Protein AF-A0A0H5S6K2-F1 (afdb_monomer_lite)

Sequence (98 aa):
MTCQTKELKLSELITLENQEESLCESCQMFINGINNVIEQAFDWVTQEMDDFCDDHFAYNSTATMTCKAKVDKVVEKIRDFVVLEDTSEMICRKFYLC

pLDDT: mean 88.92, std 10.18, range [51.31, 97.38]

Foldseek 3Di:
DVPVVVVVVVVVVVVVVVQLVVLLVVQLVVVVVVQVVLVVVLVVQLVVQLVVLCVVCPPPVVSSVVSSVVSVVVSVVVCVVPHDPDHSNVVCVVVSSD

Structure (mmCIF, N/CA/C/O backbone):
data_AF-A0A0H5S6K2-F1
#
_entry.id   AF-A0A0H5S6K2-F1
#
loop_
_atom_site.group_PDB
_atom_site.id
_atom_site.type_symbol
_atom_site.label_atom_id
_atom_site.label_alt_id
_atom_site.label_comp_id
_atom_site.label_asym_id
_atom_site.label_entity_id
_atom_site.label_seq_id
_atom_site.pdbx_PDB_ins_code
_atom_site.Cartn_x
_atom_site.Cartn_y
_atom_site.Cartn_z
_atom_site.occupancy
_atom_site.B_iso_or_equiv
_atom_site.auth_seq_id
_atom_site.auth_comp_id
_atom_site.auth_asym_id
_atom_site.auth_atom_id
_atom_site.pdbx_PDB_model_num
ATOM 1 N N . MET A 1 1 ? -33.449 3.179 50.350 1.00 51.31 1 MET A N 1
ATOM 2 C CA . MET A 1 1 ? -32.652 2.062 49.790 1.00 51.31 1 MET A CA 1
ATOM 3 C C . MET A 1 1 ? -32.487 2.105 48.265 1.00 51.31 1 MET A C 1
ATOM 5 O O . MET A 1 1 ? -31.706 1.327 47.753 1.00 51.31 1 MET A O 1
ATOM 9 N N . THR A 1 2 ? -33.136 3.016 47.530 1.00 59.19 2 THR A N 1
ATOM 10 C CA . THR A 1 2 ? -33.107 3.076 46.051 1.00 59.19 2 THR A CA 1
ATOM 11 C C . THR A 1 2 ? -31.999 3.946 45.440 1.00 59.19 2 THR A C 1
ATOM 13 O O . THR A 1 2 ? -31.797 3.881 44.233 1.00 59.19 2 THR A O 1
ATOM 16 N N . CYS A 1 3 ? -31.295 4.768 46.229 1.00 56.03 3 CYS A N 1
ATOM 17 C CA . CYS A 1 3 ? -30.257 5.685 45.727 1.00 56.03 3 CYS A CA 1
ATOM 18 C C . CYS A 1 3 ? -28.931 4.956 45.455 1.00 56.03 3 CYS A C 1
ATOM 20 O O . CYS A 1 3 ? -28.419 5.008 44.343 1.00 56.03 3 CYS A O 1
ATOM 22 N N . GLN A 1 4 ? -28.462 4.159 46.423 1.00 61.03 4 GLN A N 1
ATOM 23 C CA . GLN A 1 4 ? -27.229 3.367 46.297 1.00 61.03 4 GLN A CA 1
ATOM 24 C C . GLN A 1 4 ? -27.288 2.355 45.143 1.00 61.03 4 GLN A C 1
ATOM 26 O O . GLN A 1 4 ? -26.304 2.148 44.447 1.00 61.03 4 GLN A O 1
ATOM 31 N N . THR A 1 5 ? -28.454 1.754 44.880 1.00 63.97 5 THR A N 1
ATOM 32 C CA . THR A 1 5 ? -28.627 0.795 43.774 1.00 63.97 5 THR A CA 1
ATOM 33 C C . THR A 1 5 ? -28.621 1.461 42.396 1.00 63.97 5 THR A C 1
ATOM 35 O O . THR A 1 5 ? -28.352 0.789 41.406 1.00 63.97 5 THR A O 1
ATOM 38 N N . LYS A 1 6 ? -28.948 2.758 42.304 1.00 66.25 6 LYS A N 1
ATOM 39 C CA . LYS A 1 6 ? -28.885 3.523 41.048 1.00 66.25 6 LYS A CA 1
ATOM 40 C C . LYS A 1 6 ? -27.458 3.967 40.737 1.00 66.25 6 LYS A C 1
ATOM 42 O O . LYS A 1 6 ? -27.056 3.881 39.585 1.00 66.25 6 LYS A O 1
ATOM 47 N N . GLU A 1 7 ? -26.705 4.379 41.754 1.00 64.69 7 GLU A N 1
ATOM 48 C CA . GLU A 1 7 ? -25.283 4.723 41.615 1.00 64.69 7 GLU A CA 1
ATOM 49 C C . GLU A 1 7 ? -24.445 3.508 41.198 1.00 64.69 7 GLU A C 1
ATOM 51 O O . GLU A 1 7 ? -23.647 3.621 40.274 1.00 64.69 7 GLU A O 1
ATOM 56 N N . LEU A 1 8 ? -24.698 2.332 41.789 1.00 66.31 8 LEU A N 1
ATOM 57 C CA . LEU A 1 8 ? -24.000 1.087 41.433 1.00 66.31 8 LEU A CA 1
ATOM 58 C C . LEU A 1 8 ? -24.233 0.690 39.965 1.00 66.31 8 LEU A C 1
ATOM 60 O O . LEU A 1 8 ? -23.288 0.403 39.235 1.00 66.31 8 LEU A O 1
ATOM 64 N N . LYS A 1 9 ? -25.488 0.774 39.502 1.00 78.00 9 LYS A N 1
ATOM 65 C CA . LYS A 1 9 ? -25.845 0.505 38.099 1.00 78.00 9 LYS A CA 1
ATOM 66 C C . LYS A 1 9 ? -25.229 1.510 37.128 1.00 78.00 9 LYS A C 1
ATOM 68 O O . LYS A 1 9 ? -24.883 1.140 36.013 1.00 78.00 9 LYS A O 1
ATOM 73 N N . LEU A 1 10 ? -25.096 2.772 37.537 1.00 75.38 10 LEU A N 1
ATOM 74 C CA . LEU A 1 10 ? -24.468 3.803 36.715 1.00 75.38 10 LEU A CA 1
ATOM 75 C C . LEU A 1 10 ? -22.955 3.577 36.590 1.00 75.38 10 LEU A C 1
ATOM 77 O O . LEU A 1 10 ? -22.427 3.673 35.490 1.00 75.38 10 LEU A O 1
ATOM 81 N N . SER A 1 11 ? -22.261 3.225 37.678 1.00 78.06 11 SER A N 1
ATOM 82 C CA . SER A 1 11 ? -20.824 2.916 37.616 1.00 78.06 11 SER A CA 1
ATOM 83 C C . SER A 1 11 ? -20.509 1.684 36.764 1.00 78.06 11 SER A C 1
ATOM 85 O O . SER A 1 11 ? -19.496 1.664 36.068 1.00 78.06 11 SER A O 1
ATOM 87 N N . GLU A 1 12 ? -21.380 0.672 36.785 1.00 80.31 12 GLU A N 1
ATOM 88 C CA . GLU A 1 12 ? -21.251 -0.515 35.932 1.00 80.31 12 GLU A CA 1
ATOM 89 C C . GLU A 1 12 ? -21.443 -0.158 34.452 1.00 80.31 12 GLU A C 1
ATOM 91 O O . GLU A 1 12 ? -20.644 -0.581 33.623 1.00 80.31 12 GLU A O 1
ATOM 96 N N . LEU A 1 13 ? -22.441 0.677 34.131 1.00 75.94 13 LEU A N 1
ATOM 97 C CA . LEU A 1 13 ? -22.676 1.173 32.770 1.00 75.94 13 LEU A CA 1
ATOM 98 C C . LEU A 1 13 ? -21.477 1.959 32.227 1.00 75.94 13 LEU A C 1
ATOM 100 O O . LEU A 1 13 ? -21.009 1.644 31.142 1.00 75.94 13 LEU A O 1
ATOM 104 N N . ILE A 1 14 ? -20.932 2.904 33.001 1.00 81.31 14 ILE A N 1
ATOM 105 C CA . ILE A 1 14 ? -19.743 3.681 32.599 1.00 81.31 14 ILE A CA 1
ATOM 106 C C . ILE A 1 14 ? -18.537 2.759 32.371 1.00 81.31 14 ILE A C 1
ATOM 108 O O . ILE A 1 14 ? -17.749 2.963 31.454 1.00 81.31 14 ILE A O 1
ATOM 112 N N . THR A 1 15 ? -18.373 1.732 33.210 1.00 81.56 15 THR A N 1
ATOM 113 C CA . THR A 1 15 ? -17.264 0.777 33.063 1.00 81.56 15 THR A CA 1
ATOM 114 C C . THR A 1 15 ? -17.385 -0.029 31.772 1.00 81.56 15 THR A C 1
ATOM 116 O O . THR A 1 15 ? -16.376 -0.248 31.107 1.00 81.56 15 THR A O 1
ATOM 119 N N . LEU A 1 16 ? -18.600 -0.451 31.414 1.00 77.62 16 LEU A N 1
ATOM 120 C CA . LEU A 1 16 ? -18.872 -1.164 30.165 1.00 77.62 16 LEU A CA 1
ATOM 121 C C . LEU A 1 16 ? -18.638 -0.269 28.943 1.00 77.62 16 LEU A C 1
ATOM 123 O O . LEU A 1 16 ? -17.980 -0.704 28.005 1.00 77.62 16 LEU A O 1
ATOM 127 N N . GLU A 1 17 ? -19.102 0.981 28.991 1.00 75.81 17 GLU A N 1
ATOM 128 C CA . GLU A 1 17 ? -18.914 1.969 27.918 1.00 75.81 17 GLU A CA 1
ATOM 129 C C . GLU A 1 17 ? -17.417 2.220 27.658 1.00 75.81 17 GLU A C 1
ATOM 131 O O . GLU A 1 17 ? -16.945 2.085 26.533 1.00 75.81 17 GLU A O 1
ATOM 136 N N . ASN A 1 18 ? -16.628 2.436 28.717 1.00 77.19 18 ASN A N 1
ATOM 137 C CA . ASN A 1 18 ? -15.173 2.607 28.607 1.00 77.19 18 ASN A CA 1
ATOM 138 C C . ASN A 1 18 ? -14.457 1.355 28.060 1.00 77.19 18 ASN A C 1
ATOM 140 O O . ASN A 1 18 ? -13.422 1.462 27.400 1.00 77.19 18 ASN A O 1
ATOM 144 N N . GLN A 1 19 ? -14.954 0.154 28.376 1.00 80.00 19 GLN A N 1
ATOM 145 C CA . GLN A 1 19 ? -14.394 -1.093 27.846 1.00 80.00 19 GLN A CA 1
ATOM 146 C C . GLN A 1 19 ? -14.678 -1.241 26.351 1.00 80.00 19 GLN A C 1
ATOM 148 O O . GLN A 1 19 ? -13.787 -1.647 25.609 1.00 80.00 19 GLN A O 1
ATOM 153 N N . GLU A 1 20 ? -15.890 -0.900 25.917 1.00 80.31 20 GLU A N 1
ATOM 154 C CA . GLU A 1 20 ? -16.284 -0.903 24.508 1.00 80.31 20 GLU A CA 1
ATOM 155 C C . GLU A 1 20 ? -15.456 0.110 23.702 1.00 80.31 20 GLU A C 1
ATOM 157 O O . GLU A 1 20 ? -14.863 -0.258 22.688 1.00 80.31 20 GLU A O 1
ATOM 162 N N . GLU A 1 21 ? -15.290 1.337 24.210 1.00 84.94 21 GLU A N 1
ATOM 163 C CA . GLU A 1 21 ? -14.422 2.350 23.591 1.00 84.94 21 GLU A CA 1
ATOM 164 C C . GLU A 1 21 ? -12.967 1.865 23.476 1.00 84.94 21 GLU A C 1
ATOM 166 O O . GLU A 1 21 ? -12.362 1.950 22.406 1.00 84.94 21 GLU A O 1
ATOM 171 N N . SER A 1 22 ? -12.411 1.270 24.536 1.00 90.81 22 SER A N 1
ATOM 172 C CA . SER A 1 22 ? -11.031 0.764 24.529 1.00 90.81 22 SER A CA 1
ATOM 173 C C . SER A 1 22 ? -10.812 -0.395 23.544 1.00 90.81 22 SER A C 1
ATOM 175 O O . SER A 1 22 ? -9.751 -0.489 22.910 1.00 90.81 22 SER A O 1
ATOM 177 N N . LEU A 1 23 ? -11.802 -1.281 23.386 1.00 92.50 23 LEU A N 1
ATOM 178 C CA . LEU A 1 23 ? -11.767 -2.358 22.391 1.00 92.50 23 LEU A CA 1
ATOM 179 C C . LEU A 1 23 ? -11.842 -1.801 20.967 1.00 92.50 23 LEU A C 1
ATOM 181 O O . LEU A 1 23 ? -11.103 -2.271 20.094 1.00 92.50 23 LEU A O 1
ATOM 185 N N . CYS A 1 24 ? -12.661 -0.771 20.760 1.00 93.50 24 CYS A N 1
ATOM 186 C CA . CYS A 1 24 ? -12.796 -0.098 19.476 1.00 93.50 24 CYS A CA 1
ATOM 187 C C . CYS A 1 24 ? -11.480 0.562 19.060 1.00 93.50 24 CYS A C 1
ATOM 189 O O . CYS A 1 24 ? -10.977 0.307 17.962 1.00 93.50 24 CYS A O 1
ATOM 191 N N . GLU A 1 25 ? -10.858 1.323 19.963 1.00 94.88 25 GLU A N 1
ATOM 192 C CA . GLU A 1 25 ? -9.549 1.943 19.739 1.00 94.88 25 GLU A CA 1
ATOM 193 C C . GLU A 1 25 ? -8.464 0.904 19.425 1.00 94.88 25 GLU A C 1
ATOM 195 O O . GLU A 1 25 ? -7.710 1.052 18.460 1.00 94.88 25 GLU A O 1
ATOM 200 N N . SER A 1 26 ? -8.408 -0.179 20.206 1.00 95.50 26 SER A N 1
ATOM 201 C CA . SER A 1 26 ? -7.419 -1.249 20.021 1.00 95.50 26 SER A CA 1
ATOM 202 C C . SER A 1 26 ? -7.588 -1.951 18.675 1.00 95.50 26 SER A C 1
ATOM 204 O O . SER A 1 26 ? -6.605 -2.215 17.978 1.00 95.50 26 SER A O 1
ATOM 206 N N . CYS A 1 27 ? -8.833 -2.225 18.282 1.00 96.56 27 CYS A N 1
ATOM 207 C CA . CYS A 1 27 ? -9.136 -2.810 16.986 1.00 96.56 27 CYS A CA 1
ATOM 208 C C . CYS A 1 27 ? -8.705 -1.880 15.847 1.00 96.56 27 CYS A C 1
ATOM 210 O O . CYS A 1 27 ? -8.004 -2.314 14.930 1.00 96.56 27 CYS A O 1
ATOM 212 N N . GLN A 1 28 ? -9.057 -0.593 15.919 1.00 96.88 28 GLN A N 1
ATOM 213 C CA . GLN A 1 28 ? -8.695 0.360 14.875 1.00 96.88 28 GLN A CA 1
ATOM 214 C C . GLN A 1 28 ? -7.178 0.508 14.756 1.00 96.88 28 GLN A C 1
ATOM 216 O O . GLN A 1 28 ? -6.648 0.493 13.644 1.00 96.88 28 GLN A O 1
ATOM 221 N N . MET A 1 29 ? -6.465 0.581 15.885 1.00 96.44 29 MET A N 1
ATOM 222 C CA . MET A 1 29 ? -5.001 0.606 15.910 1.00 96.44 29 MET A CA 1
ATOM 223 C C . MET A 1 29 ? -4.409 -0.630 15.223 1.00 96.44 29 MET A C 1
ATOM 225 O O . MET A 1 29 ? -3.481 -0.497 14.425 1.00 96.44 29 MET A O 1
ATOM 229 N N . PHE A 1 30 ? -4.956 -1.818 15.486 1.00 95.69 30 PHE A N 1
ATOM 230 C CA . PHE A 1 30 ? -4.493 -3.056 14.864 1.00 95.69 30 PHE A CA 1
ATOM 231 C C . PHE A 1 30 ? -4.725 -3.074 13.346 1.00 95.69 30 PHE A C 1
ATOM 233 O O . PHE A 1 30 ? -3.796 -3.365 12.591 1.00 95.69 30 PHE A O 1
ATOM 240 N N . ILE A 1 31 ? -5.925 -2.706 12.881 1.00 95.88 31 ILE A N 1
ATOM 241 C CA . ILE A 1 31 ? -6.245 -2.655 11.445 1.00 95.88 31 ILE A CA 1
ATOM 242 C C . ILE A 1 31 ? -5.402 -1.597 10.722 1.00 95.88 31 ILE A C 1
ATOM 244 O O . ILE A 1 31 ? -4.851 -1.872 9.656 1.00 95.88 31 ILE A O 1
ATOM 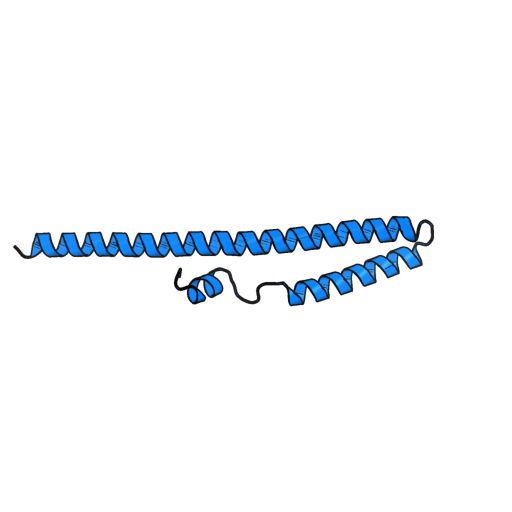248 N N . ASN A 1 32 ? -5.224 -0.418 11.321 1.00 95.25 32 ASN A N 1
ATOM 249 C CA . ASN A 1 32 ? -4.335 0.613 10.783 1.00 95.25 32 ASN A CA 1
ATOM 250 C C . ASN A 1 32 ? -2.880 0.116 10.709 1.00 95.25 32 ASN A C 1
ATOM 252 O O . ASN A 1 32 ? -2.179 0.400 9.740 1.00 95.25 32 ASN A O 1
ATOM 256 N N . GLY A 1 33 ? -2.435 -0.662 11.701 1.00 95.19 33 GLY A N 1
ATOM 257 C CA . GLY A 1 33 ? -1.126 -1.312 11.690 1.00 95.19 33 GLY A CA 1
ATOM 258 C C . GLY A 1 33 ? -0.958 -2.285 10.522 1.00 95.19 33 GLY A C 1
ATOM 259 O O . GLY A 1 33 ? 0.068 -2.247 9.847 1.00 95.19 33 GLY A O 1
ATOM 260 N N . ILE A 1 34 ? -1.972 -3.109 10.239 1.00 94.12 34 ILE A N 1
ATOM 261 C CA . ILE A 1 34 ? -1.976 -4.012 9.077 1.00 94.12 34 ILE A CA 1
ATOM 262 C C . ILE A 1 34 ? -1.876 -3.218 7.771 1.00 94.12 34 ILE A C 1
ATOM 264 O O . ILE A 1 34 ? -1.027 -3.540 6.942 1.00 94.12 34 ILE A O 1
ATOM 268 N N . ASN A 1 35 ? -2.685 -2.167 7.606 1.00 92.62 35 ASN A N 1
ATOM 269 C CA . ASN A 1 35 ? -2.641 -1.315 6.413 1.00 92.62 35 ASN A CA 1
ATOM 270 C C . ASN A 1 35 ? -1.250 -0.713 6.192 1.00 92.62 35 ASN A C 1
ATOM 272 O O . ASN A 1 35 ? -0.709 -0.809 5.096 1.00 92.62 35 ASN A O 1
ATOM 276 N N . ASN A 1 36 ? -0.630 -0.185 7.247 1.00 93.62 36 ASN A N 1
ATOM 277 C CA . ASN A 1 36 ? 0.716 0.378 7.168 1.00 93.62 36 ASN A CA 1
ATOM 278 C C . ASN A 1 36 ? 1.771 -0.676 6.771 1.00 93.62 36 ASN A C 1
ATOM 280 O O . ASN A 1 36 ? 2.669 -0.394 5.983 1.00 93.62 36 ASN A O 1
ATOM 284 N N . VAL A 1 37 ? 1.668 -1.910 7.279 1.00 94.38 37 VAL A N 1
ATOM 285 C CA . VAL A 1 37 ? 2.570 -3.006 6.874 1.00 94.38 37 VAL A CA 1
ATOM 286 C C . VAL A 1 37 ? 2.378 -3.370 5.400 1.00 94.38 37 VAL A C 1
ATOM 288 O O . VAL A 1 37 ? 3.361 -3.606 4.700 1.00 94.38 37 VAL A O 1
ATOM 291 N N . ILE A 1 38 ? 1.133 -3.399 4.917 1.00 92.75 38 ILE A N 1
ATOM 292 C CA . ILE A 1 38 ? 0.821 -3.643 3.503 1.00 92.75 38 ILE A CA 1
ATOM 293 C C . ILE A 1 38 ? 1.434 -2.543 2.624 1.00 92.75 38 ILE A C 1
ATOM 295 O O . ILE A 1 38 ? 2.091 -2.854 1.632 1.00 92.75 38 ILE A O 1
ATOM 299 N N . GLU A 1 39 ? 1.267 -1.273 2.998 1.00 92.25 39 GLU A N 1
ATOM 300 C CA . GLU A 1 39 ? 1.851 -0.132 2.281 1.00 92.25 39 GLU A CA 1
ATOM 301 C C . GLU A 1 39 ? 3.379 -0.229 2.213 1.00 92.25 39 GLU A C 1
ATOM 303 O O . GLU A 1 39 ? 3.947 -0.196 1.122 1.00 92.25 39 GLU A O 1
ATOM 308 N N . GLN A 1 40 ? 4.040 -0.473 3.349 1.00 94.81 40 GLN A N 1
ATOM 309 C CA . GLN A 1 40 ? 5.496 -0.646 3.405 1.00 94.81 40 GLN A CA 1
ATOM 310 C C . GLN A 1 40 ? 5.989 -1.815 2.547 1.00 94.81 40 GLN A C 1
ATOM 312 O O . GLN A 1 40 ? 7.042 -1.715 1.918 1.00 94.81 40 GLN A O 1
ATOM 317 N N . ALA A 1 41 ? 5.243 -2.922 2.499 1.00 94.31 41 ALA A N 1
ATOM 318 C CA . ALA A 1 41 ? 5.593 -4.055 1.652 1.00 94.31 41 ALA A CA 1
ATOM 319 C C . ALA A 1 41 ? 5.536 -3.684 0.162 1.00 94.31 41 ALA A C 1
ATOM 321 O O . ALA A 1 41 ? 6.427 -4.068 -0.595 1.00 94.31 41 ALA A O 1
ATOM 322 N N . PHE A 1 42 ? 4.526 -2.919 -0.262 1.00 94.38 42 PHE A N 1
ATOM 323 C CA . PHE A 1 42 ? 4.438 -2.447 -1.644 1.00 94.38 42 PHE A CA 1
ATOM 324 C C . PHE A 1 42 ? 5.543 -1.459 -2.003 1.00 94.38 42 PHE A C 1
ATOM 326 O O . PHE A 1 42 ? 6.099 -1.551 -3.098 1.00 94.38 42 PHE A O 1
ATOM 333 N N . ASP A 1 43 ? 5.874 -0.543 -1.099 1.00 93.25 43 ASP A N 1
ATOM 334 C CA . ASP A 1 43 ? 6.947 0.424 -1.326 1.00 93.25 43 ASP A CA 1
ATOM 335 C C . ASP A 1 43 ? 8.303 -0.289 -1.445 1.00 93.25 43 ASP A C 1
ATOM 337 O O . ASP A 1 43 ? 9.057 -0.024 -2.382 1.00 93.25 43 ASP A O 1
ATOM 341 N N . TRP A 1 44 ? 8.567 -1.280 -0.582 1.00 95.12 44 TRP A N 1
ATOM 342 C CA . TRP A 1 44 ? 9.762 -2.121 -0.680 1.00 95.12 44 TRP A CA 1
ATOM 343 C C . TRP A 1 44 ? 9.827 -2.893 -2.007 1.00 95.12 44 TRP A C 1
ATOM 345 O O . TRP A 1 44 ? 10.843 -2.838 -2.693 1.00 95.12 44 TRP A O 1
ATOM 355 N N . VAL A 1 45 ? 8.741 -3.563 -2.419 1.00 94.25 45 VAL A N 1
ATOM 356 C CA . VAL A 1 45 ? 8.706 -4.299 -3.700 1.00 94.25 45 VAL A CA 1
ATOM 357 C C . VAL A 1 45 ? 8.941 -3.371 -4.892 1.00 94.25 45 VAL A C 1
ATOM 359 O O . VAL A 1 45 ? 9.627 -3.759 -5.837 1.00 94.25 45 VAL A O 1
ATOM 362 N N . THR A 1 46 ? 8.379 -2.162 -4.862 1.00 95.00 46 THR A N 1
ATOM 363 C CA . THR A 1 46 ? 8.576 -1.168 -5.928 1.00 95.00 46 THR A CA 1
ATOM 364 C C . THR A 1 46 ? 10.047 -0.797 -6.041 1.00 95.00 46 THR A C 1
ATOM 366 O O . THR A 1 46 ? 10.597 -0.833 -7.137 1.00 95.00 46 THR A O 1
ATOM 369 N N . GLN A 1 47 ? 10.700 -0.530 -4.908 1.00 96.00 47 GLN A N 1
ATOM 370 C CA . GLN A 1 47 ? 12.116 -0.189 -4.871 1.00 96.00 47 GLN A CA 1
ATOM 371 C C . GLN A 1 47 ? 13.010 -1.329 -5.384 1.00 96.00 47 GLN A C 1
ATOM 373 O O . GLN A 1 47 ? 13.854 -1.098 -6.244 1.00 96.00 47 GLN A O 1
ATOM 378 N N . GLU A 1 48 ? 12.796 -2.565 -4.926 1.00 96.81 48 GLU A N 1
ATOM 379 C CA . GLU A 1 48 ? 13.573 -3.727 -5.394 1.00 96.81 48 GLU A CA 1
ATOM 380 C C . GLU A 1 48 ? 13.431 -3.942 -6.907 1.00 96.81 48 GLU A C 1
ATOM 382 O O . GLU A 1 48 ? 14.379 -4.315 -7.601 1.00 96.81 48 GLU A O 1
ATOM 387 N N . MET A 1 49 ? 12.232 -3.707 -7.440 1.00 95.88 49 MET A N 1
ATOM 388 C CA . MET A 1 49 ? 11.974 -3.833 -8.869 1.00 95.88 49 MET A CA 1
ATOM 389 C C . MET A 1 49 ? 12.559 -2.670 -9.674 1.00 95.88 49 MET A C 1
ATOM 391 O O . MET A 1 49 ? 13.007 -2.882 -10.803 1.00 95.88 49 MET A O 1
ATOM 395 N N . ASP A 1 50 ? 12.587 -1.465 -9.110 1.00 94.31 50 ASP A N 1
ATOM 396 C CA . ASP A 1 50 ? 13.267 -0.316 -9.701 1.00 94.31 50 ASP A CA 1
ATOM 397 C C . ASP A 1 50 ? 14.774 -0.561 -9.815 1.00 94.31 50 ASP A C 1
ATOM 399 O O . ASP A 1 50 ? 15.336 -0.360 -10.898 1.00 94.31 50 ASP A O 1
ATOM 403 N N . ASP A 1 51 ? 15.393 -1.062 -8.744 1.00 96.00 51 ASP A N 1
ATOM 404 C CA . ASP A 1 51 ? 16.808 -1.439 -8.711 1.00 96.00 51 ASP A CA 1
ATOM 405 C C . ASP A 1 51 ? 17.090 -2.557 -9.729 1.00 96.00 51 ASP A C 1
ATOM 407 O O . ASP A 1 51 ? 18.017 -2.464 -10.538 1.00 96.00 51 ASP A O 1
ATOM 411 N N . PHE A 1 52 ? 16.217 -3.5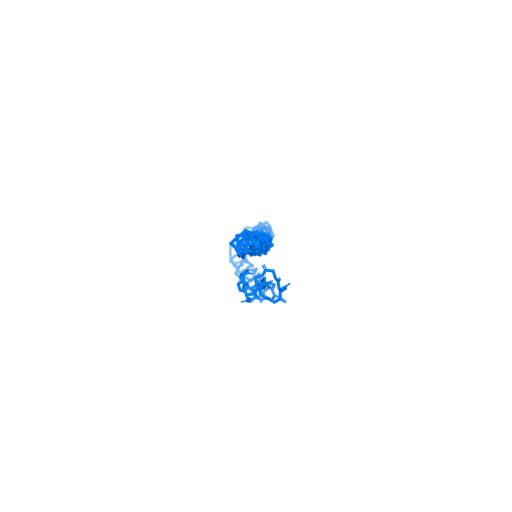70 -9.801 1.00 96.00 52 PHE A N 1
ATOM 412 C CA . PHE A 1 52 ? 16.290 -4.609 -10.829 1.00 96.00 52 PHE A CA 1
ATOM 413 C C . PHE A 1 52 ? 16.235 -4.034 -12.254 1.00 96.00 52 PHE A C 1
ATOM 415 O O . PHE A 1 52 ? 16.998 -4.460 -13.125 1.00 96.00 52 PHE A O 1
ATOM 422 N N . CYS A 1 53 ? 15.338 -3.080 -12.525 1.00 96.69 53 CYS A N 1
ATOM 423 C CA . CYS A 1 53 ? 15.221 -2.452 -13.841 1.00 96.69 53 CYS A CA 1
ATOM 424 C C . CYS A 1 53 ? 16.472 -1.638 -14.210 1.00 96.69 53 CYS A C 1
ATOM 426 O O . CYS A 1 53 ? 16.861 -1.628 -15.385 1.00 96.69 53 CYS A O 1
ATOM 428 N N . ASP A 1 54 ? 17.081 -0.951 -13.241 1.00 95.44 54 ASP A N 1
ATOM 429 C CA . ASP A 1 54 ? 18.316 -0.188 -13.441 1.00 95.44 54 ASP A CA 1
ATOM 430 C C . ASP A 1 54 ? 19.499 -1.115 -13.751 1.00 95.44 54 ASP A C 1
ATOM 432 O O . ASP A 1 54 ? 20.211 -0.892 -14.737 1.00 95.44 54 ASP A O 1
ATOM 436 N N . ASP A 1 55 ? 19.654 -2.196 -12.987 1.00 95.75 55 ASP A N 1
ATOM 437 C CA . ASP A 1 55 ? 20.748 -3.155 -13.152 1.00 95.75 55 ASP A CA 1
ATOM 438 C C . ASP A 1 55 ? 20.612 -3.986 -14.434 1.00 95.75 55 ASP A C 1
ATOM 440 O O . ASP A 1 55 ? 21.574 -4.166 -15.188 1.00 95.75 55 ASP A O 1
ATOM 444 N N . HIS A 1 56 ? 19.411 -4.495 -14.720 1.00 95.56 56 HIS A N 1
ATOM 445 C CA . HIS A 1 56 ? 19.190 -5.415 -15.837 1.00 95.56 56 HIS A CA 1
ATOM 446 C C . HIS A 1 56 ? 19.298 -4.728 -17.203 1.00 95.56 56 HIS A C 1
ATOM 448 O O . HIS A 1 56 ? 19.760 -5.329 -18.175 1.00 95.56 56 HIS A O 1
ATOM 454 N N . PHE A 1 57 ? 18.872 -3.466 -17.284 1.00 95.25 57 PHE A N 1
ATOM 455 C CA . PHE A 1 57 ? 18.900 -2.670 -18.511 1.00 95.25 57 PHE A CA 1
ATOM 456 C C . PHE A 1 57 ? 19.974 -1.584 -18.479 1.00 95.25 57 PHE A C 1
ATOM 458 O O . PHE A 1 57 ? 19.851 -0.580 -19.188 1.00 95.25 57 PHE A O 1
ATOM 465 N N . ALA A 1 58 ? 21.039 -1.793 -17.698 1.00 84.50 58 ALA A N 1
ATOM 466 C CA . ALA A 1 58 ? 22.167 -0.880 -17.616 1.00 84.50 58 ALA A CA 1
ATOM 467 C C . ALA A 1 58 ? 22.603 -0.425 -19.023 1.00 84.50 58 ALA A C 1
ATOM 469 O O . ALA A 1 58 ? 22.764 -1.229 -19.945 1.00 84.50 58 ALA A O 1
ATOM 470 N N . TYR A 1 59 ? 22.759 0.892 -19.193 1.00 89.56 59 TYR A N 1
ATOM 471 C CA . TYR A 1 59 ? 23.103 1.562 -20.459 1.00 89.56 59 TYR A CA 1
ATOM 472 C C . TYR A 1 59 ? 22.004 1.611 -21.541 1.00 89.56 59 TYR A C 1
ATOM 474 O O . TYR A 1 59 ? 22.241 2.168 -22.615 1.00 89.56 59 TYR A O 1
ATOM 482 N N . ASN A 1 60 ? 20.789 1.122 -21.272 1.00 94.75 60 ASN A N 1
ATOM 483 C CA . ASN A 1 60 ? 19.618 1.269 -22.141 1.00 94.75 60 ASN A CA 1
ATOM 484 C C . ASN A 1 60 ? 18.478 1.999 -21.413 1.00 94.75 60 ASN A C 1
ATOM 486 O O . ASN A 1 60 ? 17.512 1.395 -20.947 1.00 94.75 60 ASN A O 1
ATOM 490 N N . SER A 1 61 ? 18.569 3.331 -21.375 1.00 92.50 61 SER A N 1
ATOM 491 C CA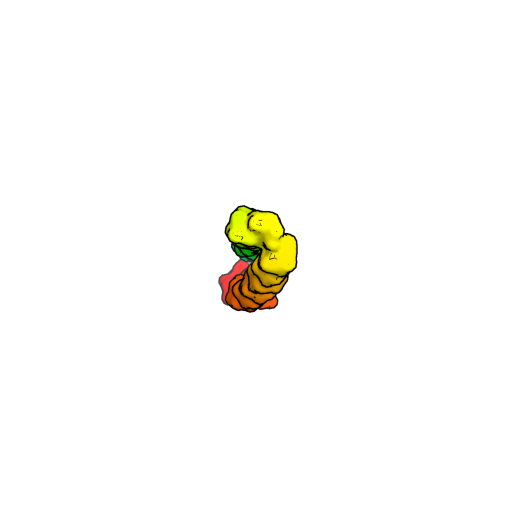 . SER A 1 61 ? 17.623 4.186 -20.646 1.00 92.50 61 SER A CA 1
ATOM 492 C C . SER A 1 61 ? 16.166 4.007 -21.082 1.00 92.50 61 SER A C 1
ATOM 494 O O . SER A 1 61 ? 15.262 4.066 -20.251 1.00 92.50 61 SER A O 1
ATO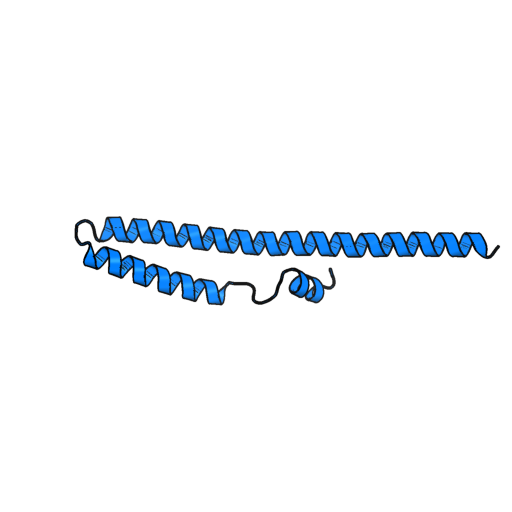M 496 N N . THR A 1 62 ? 15.907 3.750 -22.368 1.00 95.69 62 THR A N 1
ATOM 497 C CA . THR A 1 62 ? 14.546 3.489 -22.859 1.00 95.69 62 THR A CA 1
ATOM 498 C C . THR A 1 62 ? 13.981 2.187 -22.292 1.00 95.69 62 THR A C 1
ATOM 500 O O . THR A 1 62 ? 12.814 2.151 -21.891 1.00 95.69 62 THR A O 1
ATOM 503 N N . ALA A 1 63 ? 14.790 1.126 -22.234 1.00 95.62 63 ALA A N 1
ATOM 504 C CA . ALA A 1 63 ? 14.370 -0.146 -21.658 1.00 95.62 63 ALA A CA 1
ATOM 505 C C . ALA A 1 63 ? 14.166 -0.041 -20.139 1.00 95.62 63 ALA A C 1
ATOM 507 O O . ALA A 1 63 ? 13.128 -0.491 -19.656 1.00 95.62 63 ALA A O 1
ATOM 508 N N . THR A 1 64 ? 15.063 0.641 -19.418 1.00 96.62 64 THR A N 1
ATOM 509 C CA . THR A 1 64 ? 14.912 0.933 -17.982 1.00 96.62 64 THR A CA 1
ATOM 510 C C . THR A 1 64 ? 13.605 1.671 -17.691 1.00 96.62 64 THR A C 1
ATOM 512 O O . THR A 1 64 ? 12.790 1.184 -16.913 1.00 96.62 64 THR A O 1
ATOM 515 N N . MET A 1 65 ? 13.333 2.791 -18.376 1.00 95.56 65 MET A N 1
ATOM 516 C CA . MET A 1 65 ? 12.085 3.548 -18.178 1.00 95.56 65 MET A CA 1
ATOM 517 C C . MET A 1 65 ? 10.840 2.708 -18.485 1.00 95.56 65 MET A C 1
ATOM 519 O O . MET A 1 65 ? 9.837 2.792 -17.783 1.00 95.56 65 MET A O 1
ATOM 523 N N . THR A 1 66 ? 10.899 1.875 -19.529 1.00 97.38 66 THR A N 1
ATOM 524 C CA . THR A 1 66 ? 9.785 0.985 -19.888 1.00 97.38 66 THR A CA 1
ATOM 525 C C . THR A 1 66 ? 9.570 -0.106 -18.839 1.00 97.38 66 THR A C 1
ATOM 527 O O . THR A 1 66 ? 8.429 -0.488 -18.589 1.00 97.38 66 THR A O 1
ATOM 530 N N . CYS A 1 67 ? 10.648 -0.625 -18.249 1.00 97.12 67 CYS A N 1
ATOM 531 C CA . CYS A 1 67 ? 10.605 -1.605 -17.168 1.00 97.12 67 CYS A CA 1
ATOM 532 C C . CYS A 1 67 ? 9.930 -1.006 -15.930 1.00 97.12 67 CYS A C 1
ATOM 534 O O . CYS A 1 67 ? 8.896 -1.526 -15.513 1.00 97.12 67 CYS A O 1
ATOM 536 N N . LYS A 1 68 ? 10.417 0.146 -15.451 1.00 96.44 68 LYS A N 1
ATOM 537 C CA . LYS A 1 68 ? 9.861 0.857 -14.288 1.00 96.44 68 LYS A CA 1
ATOM 538 C C . LYS A 1 68 ? 8.379 1.189 -14.466 1.00 96.44 68 LYS A C 1
ATOM 540 O O . LYS A 1 68 ? 7.544 0.763 -13.683 1.00 96.44 68 LYS A O 1
ATOM 545 N N . ALA A 1 69 ? 8.003 1.747 -15.619 1.00 96.56 69 ALA A N 1
ATOM 546 C CA . ALA A 1 69 ? 6.597 2.034 -15.920 1.00 96.56 69 ALA A CA 1
ATOM 547 C C . ALA A 1 69 ? 5.689 0.785 -15.974 1.00 96.56 69 ALA A C 1
ATOM 549 O O . ALA A 1 69 ? 4.468 0.892 -15.835 1.00 96.56 69 ALA A O 1
ATOM 550 N N . LYS A 1 70 ? 6.242 -0.405 -16.250 1.00 95.88 70 LYS A N 1
ATOM 551 C CA . LYS A 1 70 ? 5.491 -1.668 -16.168 1.00 95.88 70 LYS A CA 1
ATOM 552 C C . LYS A 1 70 ? 5.407 -2.175 -14.734 1.00 95.88 70 LYS A C 1
ATOM 554 O O . LYS A 1 70 ? 4.343 -2.667 -14.369 1.00 95.88 70 LYS A O 1
ATOM 559 N N . VAL A 1 71 ? 6.490 -2.064 -13.966 1.00 95.38 71 VAL A N 1
ATOM 560 C CA . VAL A 1 71 ? 6.528 -2.374 -12.532 1.00 95.38 71 VAL A CA 1
ATOM 561 C C . VAL A 1 71 ? 5.475 -1.548 -11.807 1.00 95.38 71 VAL A C 1
ATOM 563 O O . VAL A 1 71 ? 4.586 -2.147 -11.210 1.00 95.38 71 VAL A O 1
ATOM 566 N N . ASP A 1 72 ? 5.476 -0.224 -11.983 1.00 94.12 72 ASP A N 1
ATOM 567 C CA . ASP A 1 72 ? 4.507 0.694 -11.367 1.00 94.12 72 ASP A CA 1
ATOM 568 C C . ASP A 1 72 ? 3.065 0.235 -11.607 1.00 94.12 72 ASP A C 1
ATOM 570 O O . ASP A 1 72 ? 2.286 0.059 -10.675 1.00 94.12 72 ASP A O 1
ATOM 574 N N . LYS A 1 73 ? 2.722 -0.063 -12.867 1.00 95.12 73 LYS A N 1
ATOM 575 C CA . LYS A 1 73 ? 1.375 -0.524 -13.247 1.00 95.12 73 LYS A CA 1
ATOM 576 C C . LYS A 1 73 ? 1.003 -1.880 -12.660 1.00 95.12 73 LYS A C 1
ATOM 578 O O . LYS A 1 73 ? -0.179 -2.163 -12.474 1.00 95.12 73 LYS A O 1
ATOM 583 N N . VAL A 1 74 ? 1.971 -2.775 -12.489 1.00 94.38 74 VAL A N 1
ATOM 584 C CA . VAL A 1 74 ? 1.722 -4.097 -11.905 1.00 94.38 74 VAL A CA 1
ATOM 585 C C . VAL A 1 74 ? 1.556 -3.968 -10.398 1.00 94.38 74 VAL A C 1
ATOM 587 O O . VAL A 1 74 ? 0.608 -4.535 -9.865 1.00 94.38 74 VAL A O 1
ATOM 590 N N . VAL A 1 75 ? 2.418 -3.198 -9.732 1.00 92.88 75 VAL A N 1
ATOM 591 C CA . VAL A 1 75 ? 2.316 -2.924 -8.296 1.00 92.88 75 VAL A CA 1
ATOM 592 C C . VAL A 1 75 ? 0.994 -2.236 -7.975 1.00 92.88 75 VAL A C 1
ATOM 594 O O . VAL A 1 75 ? 0.297 -2.700 -7.082 1.00 92.88 75 VAL A O 1
ATOM 597 N N . GLU A 1 76 ? 0.604 -1.211 -8.737 1.00 92.25 76 GLU A N 1
ATOM 598 C CA . GLU A 1 76 ? -0.689 -0.525 -8.599 1.00 92.25 76 GLU A CA 1
ATOM 599 C C . GLU A 1 76 ? -1.855 -1.520 -8.672 1.00 92.25 76 GLU A C 1
ATOM 601 O O . GLU A 1 76 ? -2.668 -1.599 -7.755 1.00 92.25 76 GLU A O 1
ATOM 606 N N . LYS A 1 77 ? -1.876 -2.384 -9.694 1.00 92.81 77 LYS A N 1
ATOM 607 C CA . LYS A 1 77 ? -2.918 -3.413 -9.821 1.00 92.81 77 LYS A CA 1
ATOM 608 C C . LYS A 1 77 ? -2.932 -4.405 -8.668 1.00 92.81 77 LYS A C 1
ATOM 610 O O . LYS A 1 77 ? -4.003 -4.841 -8.268 1.00 92.81 77 LYS A O 1
ATOM 615 N N . ILE A 1 78 ? -1.768 -4.830 -8.178 1.00 91.44 78 ILE A N 1
ATOM 616 C CA . ILE A 1 78 ? -1.699 -5.753 -7.038 1.00 91.44 78 ILE A CA 1
ATOM 617 C C . ILE A 1 78 ? -2.168 -5.041 -5.766 1.00 91.44 78 ILE A C 1
ATOM 619 O O . ILE A 1 78 ? -2.879 -5.649 -4.970 1.00 91.44 78 ILE A O 1
ATOM 623 N N . ARG A 1 79 ? -1.833 -3.757 -5.597 1.00 90.75 79 ARG A N 1
ATOM 624 C CA . ARG A 1 79 ? -2.296 -2.927 -4.482 1.00 90.75 79 ARG A CA 1
ATOM 625 C C . ARG A 1 79 ? -3.819 -2.870 -4.441 1.00 90.75 79 ARG A C 1
ATOM 627 O O . ARG A 1 79 ? -4.376 -3.125 -3.379 1.00 90.75 79 ARG A O 1
ATOM 634 N N . ASP A 1 80 ? -4.479 -2.692 -5.582 1.00 89.44 80 ASP A N 1
ATOM 635 C CA . ASP A 1 80 ? -5.946 -2.713 -5.674 1.00 89.44 80 ASP A CA 1
ATOM 636 C C . ASP A 1 80 ? -6.576 -4.040 -5.202 1.00 89.44 80 ASP A C 1
ATOM 638 O O . ASP A 1 80 ? -7.699 -4.042 -4.709 1.00 89.44 80 ASP A O 1
ATOM 642 N N . PHE A 1 81 ? -5.873 -5.176 -5.319 1.00 87.75 81 PHE A N 1
ATOM 643 C CA . PHE A 1 81 ? -6.368 -6.473 -4.829 1.00 87.75 81 PHE A CA 1
ATOM 644 C C . PHE A 1 81 ? -6.176 -6.690 -3.325 1.00 87.75 81 PHE A C 1
ATOM 646 O O . PHE A 1 81 ? -6.812 -7.577 -2.755 1.00 87.75 81 PHE A O 1
ATOM 653 N N . VAL A 1 82 ? -5.249 -5.962 -2.702 1.00 86.88 82 VAL A N 1
ATOM 654 C CA . VAL A 1 82 ? -4.801 -6.214 -1.322 1.00 86.88 82 VAL A CA 1
ATOM 655 C C . VAL A 1 82 ? -5.252 -5.111 -0.367 1.00 86.88 82 VAL A C 1
ATOM 657 O O . VAL A 1 82 ? -5.336 -5.354 0.836 1.00 86.88 82 VAL A O 1
ATOM 660 N N . VAL A 1 83 ? -5.552 -3.911 -0.874 1.00 84.00 83 VAL A N 1
ATOM 661 C CA . VAL A 1 83 ? -6.005 -2.796 -0.041 1.00 84.00 83 VAL A CA 1
ATOM 662 C C . VAL A 1 83 ? -7.311 -3.159 0.668 1.00 84.00 83 VAL A C 1
ATOM 664 O O . VAL A 1 83 ? -8.217 -3.754 0.083 1.00 84.00 83 VAL A O 1
ATOM 667 N N . LEU A 1 84 ? -7.410 -2.809 1.949 1.00 83.69 84 LEU A N 1
ATOM 668 C CA . LEU A 1 84 ? -8.661 -2.956 2.680 1.00 83.69 84 LEU A CA 1
ATOM 669 C C . LEU A 1 84 ? -9.648 -1.898 2.170 1.00 83.69 84 LEU A C 1
ATOM 671 O O . LEU A 1 84 ? -9.393 -0.703 2.295 1.00 83.69 84 LEU A O 1
ATOM 675 N N . GLU A 1 85 ? -10.762 -2.341 1.581 1.00 84.81 85 GLU A N 1
ATOM 676 C CA . GLU A 1 85 ? -11.794 -1.444 1.031 1.00 84.81 85 GLU A CA 1
ATOM 677 C C . GLU A 1 85 ? -12.498 -0.620 2.120 1.00 84.81 85 GLU A C 1
ATOM 679 O O . GLU A 1 85 ? -12.890 0.526 1.901 1.00 84.81 85 GLU A O 1
ATOM 684 N N . ASP A 1 86 ? -12.663 -1.212 3.301 1.00 90.62 86 ASP A N 1
ATOM 685 C CA . ASP A 1 86 ? -13.325 -0.589 4.439 1.00 90.62 86 ASP A CA 1
ATOM 686 C C . ASP A 1 86 ? -12.328 0.161 5.330 1.00 90.62 86 ASP A C 1
ATOM 688 O O . ASP A 1 86 ? -11.185 -0.259 5.529 1.00 90.62 86 ASP A O 1
ATOM 692 N N . THR A 1 87 ? -12.794 1.240 5.963 1.00 91.38 87 THR A N 1
ATOM 693 C CA . THR A 1 87 ? -12.020 1.919 7.008 1.00 91.38 87 THR A CA 1
ATOM 694 C C . THR A 1 87 ? -11.826 1.010 8.222 1.00 91.38 87 THR A C 1
ATOM 696 O O . THR A 1 87 ? -12.626 0.107 8.481 1.00 91.38 87 THR A O 1
ATOM 699 N N . SER A 1 88 ? -10.793 1.279 9.024 1.00 93.75 88 SER A N 1
ATOM 700 C CA . SER A 1 88 ? -10.556 0.537 10.266 1.00 93.75 88 SER A CA 1
ATOM 701 C C . SER A 1 88 ? -11.762 0.562 11.204 1.00 93.75 88 SER A C 1
ATOM 703 O O . SER A 1 88 ? -12.111 -0.474 11.757 1.00 93.75 88 SER A O 1
ATOM 705 N N . GLU A 1 89 ? -12.475 1.686 11.306 1.00 93.44 89 GLU A N 1
ATOM 706 C CA . GLU A 1 89 ? -13.733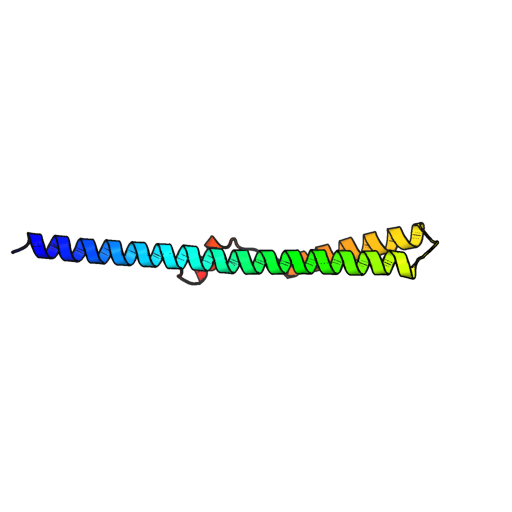 1.769 12.056 1.00 93.44 89 GLU A CA 1
ATOM 707 C C . GLU A 1 89 ? -14.805 0.813 11.507 1.00 93.44 89 GLU A C 1
ATOM 709 O O . GLU A 1 89 ? -15.399 0.048 12.267 1.00 93.44 89 GLU A O 1
ATOM 714 N N . MET A 1 90 ? -15.047 0.809 10.191 1.00 94.56 90 MET A N 1
ATOM 715 C CA . MET A 1 90 ? -16.048 -0.070 9.574 1.00 94.56 90 MET A CA 1
ATOM 716 C C . MET A 1 90 ? -15.706 -1.551 9.757 1.00 94.56 90 MET A C 1
ATOM 718 O O . MET A 1 90 ? -16.595 -2.361 10.023 1.00 94.56 90 MET A O 1
ATOM 722 N N . ILE A 1 91 ? -14.425 -1.902 9.654 1.00 94.88 91 ILE A N 1
ATOM 723 C CA . ILE A 1 91 ? -13.939 -3.261 9.903 1.00 94.88 91 ILE A CA 1
ATOM 724 C C . ILE A 1 91 ? -14.179 -3.644 11.364 1.00 94.88 91 ILE A C 1
ATOM 726 O O . ILE A 1 91 ? -14.730 -4.709 11.637 1.00 94.88 91 ILE A O 1
ATOM 730 N N . CYS A 1 92 ? -13.846 -2.767 12.308 1.00 95.31 92 CYS A N 1
ATOM 731 C CA . CYS A 1 92 ? -14.039 -3.029 13.731 1.00 95.31 92 CYS A CA 1
ATOM 732 C C . CYS A 1 92 ? -15.515 -3.153 14.127 1.00 95.31 92 CYS A C 1
ATOM 734 O O . CYS A 1 92 ? -15.844 -4.028 14.929 1.00 95.31 92 CYS A O 1
ATOM 736 N N . ARG A 1 93 ? -16.413 -2.398 13.475 1.00 94.31 93 ARG A N 1
ATOM 737 C CA . ARG A 1 93 ? -17.871 -2.580 13.595 1.00 94.31 93 ARG A CA 1
ATOM 738 C C . ARG A 1 93 ? -18.337 -3.959 13.129 1.00 94.31 93 ARG A C 1
ATOM 740 O O . ARG A 1 93 ? -19.195 -4.577 13.750 1.00 94.31 93 ARG A O 1
ATOM 747 N N . LYS A 1 94 ? -17.759 -4.492 12.045 1.00 94.19 94 LYS A N 1
ATOM 748 C CA . LYS A 1 94 ? -18.067 -5.858 11.567 1.00 94.19 94 LYS A CA 1
ATOM 749 C C . LYS A 1 94 ? -17.600 -6.944 12.540 1.00 94.19 94 LYS A C 1
ATOM 751 O O . LYS A 1 94 ? -18.163 -8.036 12.537 1.00 94.19 94 LYS A O 1
ATOM 756 N N . PHE A 1 95 ? -16.596 -6.646 13.362 1.00 91.56 95 PHE A N 1
ATOM 757 C CA . PHE A 1 95 ? -16.103 -7.538 14.409 1.00 91.56 95 PHE A CA 1
ATOM 758 C C . PHE A 1 95 ? -16.777 -7.335 15.771 1.00 91.56 95 PHE A C 1
ATOM 760 O O . PHE A 1 95 ? -16.426 -8.054 16.705 1.00 91.56 95 PHE A O 1
ATOM 767 N N . TYR A 1 96 ? -17.750 -6.420 15.886 1.00 90.88 96 TYR A N 1
ATOM 768 C CA . TYR A 1 96 ? -18.393 -6.059 17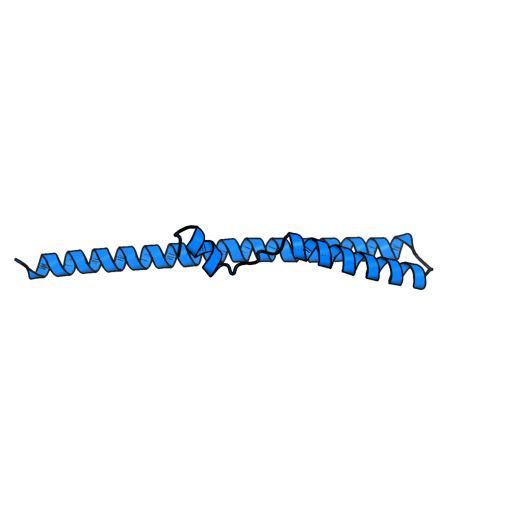.157 1.00 90.88 96 TYR A CA 1
ATOM 769 C C . TYR A 1 96 ? -17.388 -5.580 18.217 1.00 90.88 96 TYR A C 1
ATOM 771 O O . TYR A 1 96 ? -17.547 -5.841 19.409 1.00 90.88 96 TYR A O 1
ATOM 779 N N . LEU A 1 97 ? -16.305 -4.950 17.759 1.00 89.19 97 LEU A N 1
ATOM 780 C CA . LEU A 1 97 ? -15.312 -4.280 18.603 1.00 89.19 97 LEU A CA 1
ATOM 781 C C . LEU A 1 97 ? -15.522 -2.763 18.606 1.00 89.19 97 LEU A C 1
ATOM 783 O O . LEU A 1 97 ? -15.002 -2.089 19.480 1.00 89.19 97 LEU A O 1
ATOM 787 N N . CYS A 1 98 ? -16.295 -2.282 17.634 1.00 87.56 98 CYS A N 1
ATOM 788 C CA . CYS A 1 98 ? -17.070 -1.054 17.605 1.00 87.56 98 CYS A CA 1
ATOM 789 C C . CYS A 1 98 ? -18.496 -1.469 17.135 1.00 87.56 98 CYS A C 1
ATOM 791 O O . CYS A 1 98 ? -19.319 -0.574 16.873 1.00 87.56 98 CYS A O 1
#

Secondary structure (DSSP, 8-state):
-HHHHHHHHHHHHHHHHHHHHHHHHHHHHHHHHHHHHHHHHHHHHHHHHHHHHHHHTTT-HHHHHHHHHHHHHHHHHHHHHHS-SS-HHHHHHHTT--

Organism: Brugia malayi (NCBI:txid6279)

Radius of gyration: 24.51 Å; chains: 1; bounding box: 56×13×73 Å

InterPro domains:
  IPR008139 Saposin B type domain [PS50015] (20-98)
  IPR011001 Saposin-like [SSF47862] (22-98)